Protein AF-G4U3E1-F1 (afdb_monomer_lite)

Structure (mmCIF, N/CA/C/O backbone):
data_AF-G4U3E1-F1
#
_entry.id   AF-G4U3E1-F1
#
loop_
_atom_site.group_PDB
_atom_site.id
_atom_site.type_symbol
_atom_site.label_atom_id
_atom_site.label_alt_id
_atom_site.label_comp_id
_atom_site.label_asym_id
_atom_site.label_entity_id
_atom_site.label_seq_id
_atom_site.pdbx_PDB_ins_code
_atom_site.Cartn_x
_atom_site.Cartn_y
_atom_site.Cartn_z
_atom_site.occupancy
_atom_site.B_iso_or_equiv
_atom_site.auth_seq_id
_atom_site.auth_comp_id
_atom_site.auth_asym_id
_atom_site.auth_atom_id
_atom_site.pdbx_PDB_model_num
ATOM 1 N N . MET A 1 1 ? -17.349 15.033 16.531 1.00 59.69 1 MET A N 1
ATOM 2 C CA . MET A 1 1 ? -16.364 15.878 15.817 1.00 59.69 1 MET A CA 1
ATOM 3 C C . MET A 1 1 ? -15.499 14.986 14.945 1.00 59.69 1 MET A C 1
ATOM 5 O O . MET A 1 1 ? -15.058 13.954 15.433 1.00 59.69 1 MET A O 1
ATOM 9 N N . ALA A 1 2 ? -15.282 15.343 13.678 1.00 74.88 2 ALA A N 1
ATOM 10 C CA . ALA A 1 2 ? -14.295 14.664 12.838 1.00 74.88 2 ALA A CA 1
ATOM 11 C C . ALA A 1 2 ? -12.884 15.143 13.219 1.00 74.88 2 ALA A C 1
ATOM 13 O O . ALA A 1 2 ? -12.698 16.325 13.490 1.00 74.88 2 ALA A O 1
ATOM 14 N N . LEU A 1 3 ? -11.891 14.249 13.223 1.00 88.00 3 LEU A N 1
ATOM 15 C CA . LEU A 1 3 ? -10.518 14.565 13.650 1.00 88.00 3 LEU A CA 1
ATOM 16 C C 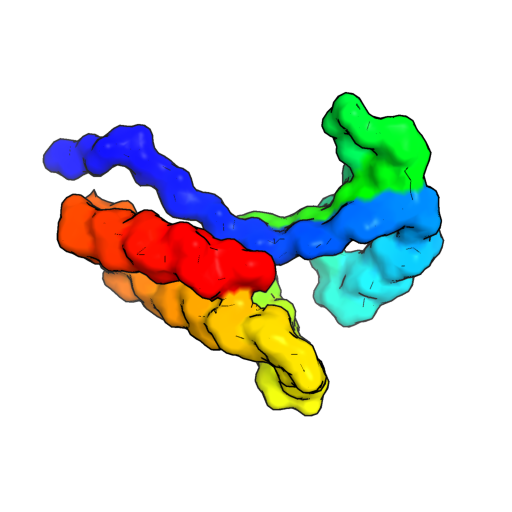. LEU A 1 3 ? -9.769 15.525 12.705 1.00 88.00 3 LEU A C 1
ATOM 18 O O . LEU A 1 3 ? -8.681 15.972 13.042 1.00 88.00 3 LEU A O 1
ATOM 22 N N . GLY A 1 4 ? -10.301 15.808 11.510 1.00 93.00 4 GLY A N 1
ATOM 23 C CA . GLY A 1 4 ? -9.662 16.683 10.515 1.00 93.00 4 GLY A CA 1
ATOM 24 C C . GLY A 1 4 ? -8.487 16.049 9.757 1.00 93.00 4 GLY A C 1
ATOM 25 O O . GLY A 1 4 ? -7.871 16.706 8.923 1.00 93.00 4 GLY A O 1
ATOM 26 N N . PHE A 1 5 ? -8.185 14.771 10.003 1.00 93.06 5 PHE A N 1
ATOM 27 C CA . PHE A 1 5 ? -7.104 14.040 9.340 1.00 93.06 5 PHE A CA 1
ATOM 28 C C . PHE A 1 5 ? -7.640 12.930 8.436 1.00 93.06 5 PHE A C 1
ATOM 30 O O . PHE A 1 5 ? -8.649 12.293 8.734 1.00 93.06 5 PHE A O 1
ATOM 37 N N . ARG A 1 6 ? -6.903 12.652 7.356 1.00 93.12 6 ARG A N 1
ATOM 38 C CA . ARG A 1 6 ? -7.116 11.495 6.481 1.00 93.12 6 ARG A CA 1
ATOM 39 C C . ARG A 1 6 ? -5.874 10.614 6.497 1.00 93.12 6 ARG A C 1
ATOM 41 O O . ARG A 1 6 ? -4.782 11.080 6.181 1.00 93.12 6 ARG A O 1
ATOM 48 N N . VAL A 1 7 ? -6.052 9.331 6.801 1.00 95.00 7 VAL A N 1
ATOM 49 C CA . VAL A 1 7 ? -4.993 8.326 6.648 1.00 95.00 7 VAL A CA 1
ATOM 50 C C . VAL A 1 7 ? -5.022 7.791 5.216 1.00 95.00 7 VAL A C 1
ATOM 52 O O . VAL A 1 7 ? -6.069 7.383 4.713 1.00 95.00 7 VAL A O 1
ATOM 55 N N . LEU A 1 8 ? -3.869 7.815 4.546 1.00 94.88 8 LEU A N 1
ATOM 56 C CA . LEU A 1 8 ? -3.676 7.274 3.202 1.00 94.88 8 LEU A CA 1
ATOM 57 C C . LEU A 1 8 ? -2.613 6.183 3.238 1.00 94.88 8 LEU A C 1
ATOM 59 O O . LEU A 1 8 ? -1.432 6.470 3.432 1.00 94.88 8 LEU A O 1
ATOM 63 N N . LEU A 1 9 ? -3.027 4.943 2.994 1.00 95.81 9 LEU A N 1
ATOM 64 C CA . LEU A 1 9 ? -2.108 3.824 2.866 1.00 95.81 9 LEU A CA 1
ATOM 65 C C . LEU A 1 9 ? -1.694 3.677 1.400 1.00 95.81 9 LEU A C 1
ATOM 67 O O . LEU A 1 9 ? -2.516 3.359 0.543 1.00 95.81 9 LEU A O 1
ATOM 71 N N . ARG A 1 10 ? -0.425 3.971 1.103 1.00 96.38 10 ARG A N 1
ATOM 72 C CA . ARG A 1 10 ? 0.120 3.952 -0.262 1.00 96.38 10 ARG A CA 1
ATOM 73 C C . ARG A 1 10 ? 1.116 2.814 -0.430 1.00 96.38 10 ARG A C 1
ATOM 75 O O . ARG A 1 10 ? 1.916 2.561 0.468 1.00 96.38 10 ARG A O 1
ATOM 82 N N . PHE A 1 11 ? 1.086 2.183 -1.597 1.00 96.75 11 PHE A N 1
ATOM 83 C CA . PHE A 1 11 ? 2.154 1.326 -2.100 1.00 96.75 11 PHE A CA 1
ATOM 84 C C . PHE A 1 11 ? 2.794 2.030 -3.297 1.00 96.75 11 PHE A C 1
ATOM 86 O O . PHE A 1 11 ? 2.087 2.408 -4.231 1.00 96.75 11 PHE A O 1
ATOM 93 N N . ILE A 1 12 ? 4.104 2.272 -3.218 1.00 96.56 12 ILE A N 1
ATOM 94 C CA . ILE A 1 12 ? 4.849 3.135 -4.141 1.00 96.56 12 ILE A CA 1
ATOM 95 C C . ILE A 1 12 ? 6.137 2.431 -4.559 1.00 96.56 12 ILE A C 1
ATOM 97 O O . ILE A 1 12 ? 6.847 1.882 -3.716 1.00 96.56 12 ILE A O 1
ATOM 101 N N . LEU A 1 13 ? 6.450 2.503 -5.850 1.00 96.69 13 LEU A N 1
ATOM 102 C CA . LEU A 1 13 ? 7.728 2.097 -6.421 1.00 96.69 13 LEU A CA 1
ATOM 103 C C . LEU A 1 13 ? 8.216 3.205 -7.352 1.00 96.69 13 LEU A C 1
ATOM 105 O O . LEU A 1 13 ? 7.511 3.572 -8.289 1.00 96.69 13 LEU A O 1
ATOM 109 N N . ASP A 1 14 ? 9.418 3.711 -7.098 1.00 96.88 14 ASP A N 1
ATOM 110 C CA . ASP A 1 14 ? 10.060 4.715 -7.943 1.00 96.88 14 ASP A CA 1
ATOM 111 C C . ASP A 1 14 ? 11.185 4.074 -8.749 1.00 96.88 14 ASP A C 1
ATOM 113 O O . ASP A 1 14 ? 11.966 3.288 -8.206 1.00 96.88 14 ASP A O 1
ATOM 117 N N . GLN A 1 15 ? 11.272 4.406 -10.036 1.00 97.06 15 GLN A N 1
ATOM 118 C CA . GLN A 1 15 ? 12.310 3.879 -10.911 1.00 97.06 15 GLN A CA 1
ATOM 119 C C . GLN A 1 15 ? 12.633 4.821 -12.071 1.00 97.06 15 GLN A C 1
ATOM 121 O O . GLN A 1 15 ? 11.764 5.551 -12.538 1.00 97.06 15 GLN A O 1
ATOM 126 N N . ASN A 1 16 ? 13.877 4.810 -12.550 1.00 95.88 16 ASN A N 1
ATOM 127 C CA . ASN A 1 16 ? 14.257 5.554 -13.755 1.00 95.88 16 ASN A CA 1
ATOM 128 C C . ASN A 1 16 ? 13.785 4.861 -15.047 1.00 95.88 16 ASN A C 1
ATOM 130 O O . ASN A 1 16 ? 13.499 5.520 -16.042 1.00 95.88 16 ASN A O 1
ATOM 134 N N . ASP A 1 17 ? 13.625 3.542 -15.001 1.00 95.00 17 ASP A N 1
ATOM 135 C CA . ASP A 1 17 ? 13.080 2.718 -16.068 1.00 95.00 17 ASP A CA 1
ATOM 136 C C . ASP A 1 17 ? 11.559 2.541 -15.927 1.00 95.00 17 ASP A C 1
ATOM 138 O O . ASP A 1 17 ? 11.051 1.812 -15.067 1.00 95.00 17 ASP A O 1
ATOM 142 N N . LYS A 1 18 ? 10.815 3.195 -16.823 1.00 96.19 18 LYS A N 1
ATOM 143 C CA . LYS A 1 18 ? 9.353 3.081 -16.914 1.00 96.19 18 LYS A CA 1
ATOM 144 C C . LYS A 1 18 ? 8.896 1.669 -17.300 1.00 96.19 18 LYS A C 1
ATOM 146 O O . LYS A 1 18 ? 7.790 1.269 -16.927 1.00 96.19 18 LYS A O 1
ATOM 151 N N . SER A 1 19 ? 9.702 0.917 -18.051 1.00 97.25 19 SER A N 1
ATOM 152 C CA . SER A 1 19 ? 9.317 -0.410 -18.540 1.00 97.25 19 SER A CA 1
ATOM 153 C C . SER A 1 19 ? 9.198 -1.411 -17.388 1.00 97.25 19 SER A C 1
ATOM 155 O O . SER A 1 19 ? 8.179 -2.093 -17.282 1.00 97.25 19 SER A O 1
ATOM 157 N N . ALA A 1 20 ? 10.136 -1.387 -16.434 1.00 97.62 20 ALA A N 1
ATOM 158 C CA . ALA A 1 20 ? 10.056 -2.168 -15.202 1.00 97.62 20 ALA A CA 1
ATOM 159 C C . ALA A 1 20 ? 8.765 -1.887 -14.410 1.00 97.62 20 ALA A C 1
ATOM 161 O O . ALA A 1 20 ? 8.087 -2.814 -13.963 1.00 97.62 20 ALA A O 1
ATOM 162 N N . LEU A 1 21 ? 8.374 -0.613 -14.284 1.00 98.06 21 LEU A N 1
ATOM 163 C CA . LEU A 1 21 ? 7.121 -0.235 -13.619 1.00 98.06 21 LEU A CA 1
ATOM 164 C C . LEU A 1 21 ? 5.886 -0.706 -14.394 1.00 98.06 21 LEU A C 1
ATOM 166 O O . LEU A 1 21 ? 4.905 -1.118 -13.781 1.00 98.06 21 LEU A O 1
ATOM 170 N N . THR A 1 22 ? 5.945 -0.687 -15.727 1.00 98.19 22 THR A N 1
ATOM 171 C CA . THR A 1 22 ? 4.869 -1.184 -16.600 1.00 98.19 22 THR A CA 1
ATOM 172 C C . THR A 1 22 ? 4.675 -2.689 -16.423 1.00 98.19 22 THR A C 1
ATOM 174 O O . THR A 1 22 ? 3.548 -3.153 -16.276 1.00 98.19 22 THR A O 1
ATOM 177 N N . THR A 1 23 ? 5.761 -3.458 -16.323 1.00 98.19 23 THR A N 1
ATOM 178 C CA . THR A 1 23 ? 5.703 -4.894 -16.008 1.00 98.19 23 THR A CA 1
ATOM 179 C C . THR A 1 23 ? 5.039 -5.152 -14.655 1.00 98.19 23 THR A C 1
ATOM 181 O O . THR A 1 23 ? 4.205 -6.047 -14.539 1.00 98.19 23 THR A O 1
ATOM 184 N N . ILE A 1 24 ? 5.347 -4.344 -13.637 1.00 97.44 24 ILE A N 1
ATOM 185 C CA . ILE A 1 24 ? 4.736 -4.465 -12.304 1.00 97.44 24 ILE A CA 1
ATOM 186 C C . ILE A 1 24 ? 3.252 -4.072 -12.324 1.00 97.44 24 ILE A C 1
ATOM 188 O O . ILE A 1 24 ? 2.430 -4.746 -11.702 1.00 97.44 24 ILE A O 1
ATOM 192 N N . GLN A 1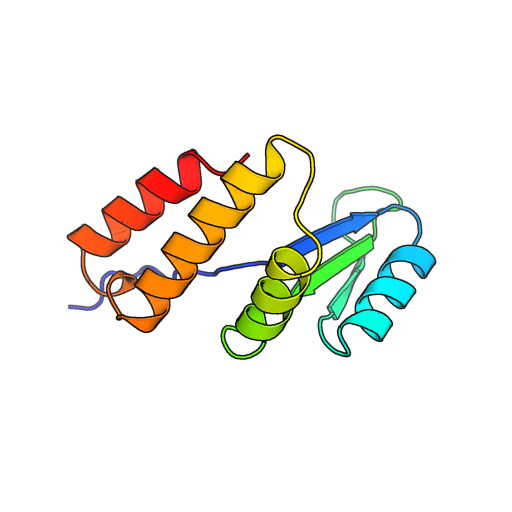 25 ? 2.888 -3.020 -13.060 1.00 97.81 25 GLN A N 1
ATOM 193 C CA . GLN A 1 25 ? 1.489 -2.642 -13.261 1.00 97.81 25 GLN A CA 1
ATOM 194 C C . GLN A 1 25 ? 0.708 -3.776 -13.935 1.00 97.81 25 GLN A C 1
ATOM 196 O O . GLN A 1 25 ? -0.385 -4.107 -13.482 1.00 97.81 25 GLN A O 1
ATOM 201 N N . ASN A 1 26 ? 1.282 -4.411 -14.961 1.00 97.94 26 ASN A N 1
ATOM 202 C CA . ASN A 1 26 ? 0.674 -5.550 -15.649 1.00 97.94 26 ASN A CA 1
ATOM 203 C C . ASN A 1 26 ? 0.556 -6.781 -14.739 1.00 97.94 26 ASN A C 1
ATOM 205 O O . ASN A 1 26 ? -0.472 -7.450 -14.758 1.00 97.94 26 ASN A O 1
ATOM 209 N N . LEU A 1 27 ? 1.566 -7.046 -13.901 1.00 96.88 27 LEU A N 1
ATOM 210 C CA . LEU A 1 27 ? 1.543 -8.126 -12.910 1.00 96.88 27 LEU A CA 1
ATOM 211 C C . LEU A 1 27 ? 0.377 -7.975 -11.924 1.00 96.88 27 LEU A C 1
ATOM 213 O O . LEU A 1 27 ? -0.300 -8.953 -11.614 1.00 96.88 27 LEU A O 1
ATOM 217 N N . PHE A 1 28 ? 0.146 -6.763 -11.414 1.00 96.19 28 PHE A N 1
ATOM 218 C CA . PHE A 1 28 ? -0.946 -6.509 -10.472 1.00 96.19 28 PHE A CA 1
ATOM 219 C C . PHE A 1 28 ? -2.300 -6.276 -11.159 1.00 96.19 28 PHE A C 1
ATOM 221 O O . PHE A 1 28 ? -3.342 -6.522 -10.552 1.00 96.19 28 PHE A O 1
ATOM 228 N N . GLY A 1 29 ? -2.308 -5.796 -12.404 1.00 97.38 29 GLY A N 1
ATOM 229 C CA . GLY A 1 29 ? -3.515 -5.414 -13.141 1.00 97.38 29 GLY A CA 1
ATOM 230 C C . GLY A 1 29 ? -4.189 -4.137 -12.616 1.00 97.38 29 GLY A C 1
ATOM 231 O O . GLY A 1 29 ? -5.372 -3.907 -12.868 1.00 97.38 29 GLY A O 1
ATOM 232 N N . PHE A 1 30 ? -3.483 -3.322 -11.826 1.00 97.19 30 PHE A N 1
ATOM 233 C CA . PHE A 1 30 ? -3.962 -2.040 -11.296 1.00 97.19 30 PHE A CA 1
ATOM 234 C C . PHE A 1 30 ? -2.790 -1.126 -10.922 1.00 97.19 30 PHE A C 1
ATOM 236 O O . PHE A 1 30 ? -1.634 -1.522 -11.008 1.00 97.19 30 PHE A O 1
ATOM 243 N N . GLY A 1 31 ? -3.109 0.090 -10.467 1.00 96.94 31 GLY A N 1
ATOM 244 C CA . GLY A 1 31 ? -2.137 1.119 -10.094 1.00 96.94 31 GLY A CA 1
ATOM 245 C C . GLY A 1 31 ? -1.861 2.087 -11.241 1.00 96.94 31 GLY A C 1
ATOM 246 O O . GLY A 1 31 ? -2.173 1.806 -12.398 1.00 96.94 31 GLY A O 1
ATOM 247 N N . GLY A 1 32 ? -1.338 3.261 -10.904 1.00 97.62 32 GLY A N 1
ATOM 248 C CA . GLY A 1 32 ? -1.017 4.318 -11.858 1.00 97.62 32 GLY A CA 1
ATOM 249 C C . GLY A 1 32 ? 0.487 4.460 -12.035 1.00 97.62 32 GLY A C 1
ATOM 250 O O . GLY A 1 32 ? 1.232 4.282 -11.075 1.00 97.62 32 GLY A O 1
ATOM 251 N N . ILE A 1 33 ? 0.916 4.801 -13.251 1.00 98.12 33 ILE A N 1
ATOM 252 C CA . ILE A 1 33 ? 2.297 5.190 -13.543 1.00 98.12 33 ILE A CA 1
ATOM 253 C C . ILE A 1 33 ? 2.304 6.665 -13.931 1.00 98.12 33 ILE A C 1
ATOM 255 O O . ILE A 1 33 ? 1.629 7.059 -14.882 1.00 98.12 33 ILE A O 1
ATOM 259 N N . SER A 1 34 ? 3.087 7.473 -13.227 1.00 97.06 34 SER A N 1
ATOM 260 C CA . SER A 1 34 ? 3.245 8.901 -13.507 1.00 97.06 34 SER A CA 1
ATOM 261 C C . SER A 1 34 ? 4.707 9.322 -13.431 1.00 97.06 34 SER A C 1
ATOM 263 O O . SER A 1 34 ? 5.526 8.673 -12.777 1.00 97.06 34 SER A O 1
ATOM 265 N N . PHE A 1 35 ? 5.049 10.430 -14.084 1.00 96.88 35 PHE A N 1
ATOM 266 C CA . PHE A 1 35 ? 6.360 11.044 -13.896 1.00 96.88 35 PHE A CA 1
ATOM 267 C C . PHE A 1 35 ? 6.444 11.665 -12.495 1.00 96.88 35 PHE A C 1
ATOM 269 O O . PHE A 1 35 ? 5.496 12.312 -12.043 1.00 96.88 35 PHE A O 1
ATOM 276 N N . ARG A 1 36 ? 7.557 11.459 -11.784 1.00 94.88 36 ARG A N 1
ATOM 277 C CA . ARG A 1 36 ? 7.759 11.999 -10.437 1.00 94.88 36 ARG A CA 1
ATOM 278 C C . ARG A 1 36 ? 8.280 13.432 -10.538 1.00 94.88 36 ARG A C 1
ATOM 280 O O . ARG A 1 36 ? 9.441 13.671 -10.859 1.00 94.88 36 ARG A O 1
ATOM 287 N N . SER A 1 37 ? 7.421 14.398 -10.221 1.00 90.12 37 SER A N 1
ATOM 288 C CA . SER A 1 37 ? 7.792 15.816 -10.182 1.00 90.12 37 SER A CA 1
ATOM 289 C C . SER A 1 37 ? 8.960 16.071 -9.221 1.00 90.12 37 SER A C 1
ATOM 291 O O . SER A 1 37 ? 8.970 15.550 -8.104 1.00 90.12 37 SER A O 1
ATOM 293 N N . GLY A 1 38 ? 9.916 16.905 -9.634 1.00 89.38 38 GLY A N 1
ATOM 294 C CA . GLY A 1 38 ? 11.055 17.302 -8.798 1.00 89.38 38 GLY A CA 1
ATOM 295 C C . GLY A 1 38 ? 12.169 16.256 -8.683 1.00 89.38 38 GLY A C 1
ATOM 296 O O . GLY A 1 38 ? 13.073 16.415 -7.870 1.00 89.38 38 GLY A O 1
ATOM 297 N N . THR A 1 39 ? 12.134 15.176 -9.467 1.00 89.75 39 THR A N 1
ATOM 298 C CA . THR A 1 39 ? 13.242 14.215 -9.564 1.00 89.75 39 THR A CA 1
ATOM 299 C C . THR A 1 39 ? 13.508 13.914 -11.033 1.00 89.75 39 THR A C 1
ATOM 301 O O . THR A 1 39 ? 12.635 13.407 -11.734 1.00 89.75 39 THR A O 1
ATOM 304 N N . ALA A 1 40 ? 14.704 14.262 -11.515 1.00 90.06 40 ALA A N 1
ATOM 305 C CA . ALA A 1 40 ? 15.071 14.055 -12.911 1.00 90.06 40 ALA A CA 1
ATOM 306 C C . ALA A 1 40 ? 15.028 12.561 -13.265 1.00 90.06 40 ALA A C 1
ATOM 308 O O . ALA A 1 40 ? 15.537 11.728 -12.519 1.00 90.06 40 ALA A O 1
ATOM 309 N N . ASN A 1 41 ? 14.419 12.247 -14.411 1.00 92.25 41 ASN A N 1
ATOM 310 C CA . ASN A 1 41 ? 14.307 10.892 -14.950 1.00 92.25 41 ASN A CA 1
ATOM 311 C C . ASN A 1 41 ? 13.789 9.851 -13.937 1.00 92.25 41 ASN A C 1
ATOM 313 O O . ASN A 1 41 ? 14.385 8.792 -13.758 1.00 92.25 41 ASN A O 1
ATOM 317 N N . CYS A 1 42 ? 12.698 10.165 -13.236 1.00 96.75 42 CYS A N 1
ATOM 318 C CA . CYS A 1 42 ? 12.109 9.274 -12.245 1.00 96.75 42 CYS A CA 1
ATOM 319 C C . CYS A 1 42 ? 10.617 9.085 -12.525 1.00 96.75 42 CYS A C 1
ATOM 321 O O . CYS A 1 42 ? 9.848 10.043 -12.597 1.00 96.75 42 CYS A O 1
ATOM 323 N N . TRP A 1 43 ? 10.208 7.834 -12.669 1.00 97.81 43 TRP A N 1
ATOM 324 C CA . TRP A 1 43 ? 8.827 7.400 -12.787 1.00 97.81 43 TRP A CA 1
ATOM 325 C C . TRP A 1 43 ? 8.369 6.793 -11.468 1.00 97.81 43 TRP A C 1
ATOM 327 O O . TRP A 1 43 ? 9.163 6.214 -10.730 1.00 97.81 43 TRP A O 1
ATOM 337 N N . ARG A 1 44 ? 7.074 6.907 -11.189 1.00 98.06 44 ARG A N 1
ATOM 338 C CA . ARG A 1 44 ? 6.429 6.347 -10.008 1.00 98.06 44 ARG A CA 1
ATOM 339 C C . ARG A 1 44 ? 5.293 5.438 -10.426 1.00 98.06 44 ARG A C 1
ATOM 341 O O . ARG A 1 44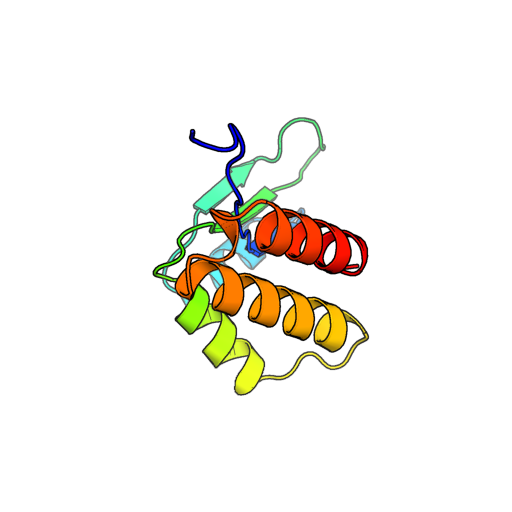 ? 4.383 5.885 -11.116 1.00 98.06 44 ARG A O 1
ATOM 348 N N . TYR A 1 45 ? 5.323 4.203 -9.948 1.00 98.31 45 TYR A N 1
ATOM 349 C CA . TYR A 1 45 ? 4.135 3.378 -9.814 1.00 98.31 45 TYR A CA 1
ATOM 350 C C . TYR A 1 45 ? 3.528 3.622 -8.434 1.00 98.31 45 TYR A C 1
ATOM 352 O O . TYR A 1 45 ? 4.232 3.531 -7.424 1.00 98.31 45 TYR A O 1
ATOM 360 N N . GLU A 1 46 ? 2.231 3.906 -8.369 1.00 97.62 46 GLU A N 1
ATOM 361 C CA . GLU A 1 46 ? 1.534 4.031 -7.094 1.00 97.62 46 GLU A CA 1
ATOM 362 C C . GLU A 1 46 ? 0.104 3.491 -7.103 1.00 97.62 46 GLU A C 1
ATOM 364 O O . GLU A 1 46 ? -0.609 3.481 -8.108 1.00 97.62 46 GLU A O 1
ATOM 369 N N . THR A 1 47 ? -0.335 3.067 -5.923 1.00 97.19 47 THR A N 1
ATOM 370 C CA . THR A 1 47 ? -1.735 2.778 -5.627 1.00 97.19 47 THR A CA 1
ATOM 371 C C . THR A 1 47 ? -2.038 3.101 -4.169 1.00 97.19 47 THR A C 1
ATOM 373 O O . THR A 1 47 ? -1.236 2.845 -3.268 1.00 97.19 47 THR A O 1
ATOM 376 N N . SER A 1 48 ? -3.213 3.680 -3.940 1.00 95.75 48 SER A N 1
ATOM 377 C CA . SER A 1 48 ? -3.764 3.997 -2.615 1.00 95.75 48 SER A CA 1
ATOM 378 C C . SER A 1 48 ? -5.161 3.399 -2.410 1.00 95.75 48 SER A C 1
ATOM 380 O O . SER A 1 48 ? -5.868 3.727 -1.458 1.00 95.75 48 SER A O 1
ATOM 382 N N . SER A 1 49 ? -5.588 2.522 -3.325 1.00 95.50 49 SER A N 1
ATOM 383 C CA . SER A 1 49 ? -6.917 1.921 -3.285 1.00 95.50 49 SER A CA 1
ATOM 384 C C . SER A 1 49 ? -6.991 0.858 -2.195 1.00 95.50 49 SER A C 1
ATOM 386 O O . SER A 1 49 ? -6.498 -0.255 -2.380 1.00 95.50 49 SER A O 1
ATOM 388 N N . LEU A 1 50 ? -7.685 1.165 -1.094 1.00 95.12 50 LEU A N 1
ATOM 389 C CA . LEU A 1 50 ? -7.957 0.214 -0.006 1.00 95.12 50 LEU A CA 1
ATOM 390 C C . LEU A 1 50 ? -8.563 -1.110 -0.505 1.00 95.12 50 LEU A C 1
ATOM 392 O O . LEU A 1 50 ? -8.284 -2.159 0.067 1.00 95.12 50 LEU A O 1
ATOM 396 N N . LYS A 1 51 ? -9.339 -1.077 -1.600 1.00 96.31 51 LYS A N 1
ATOM 397 C CA . LYS A 1 51 ? -9.937 -2.270 -2.226 1.00 96.31 51 LYS A CA 1
ATOM 398 C C . LYS A 1 51 ? -8.911 -3.174 -2.919 1.00 96.31 51 LYS A C 1
ATOM 400 O O . LYS A 1 51 ? -9.166 -4.360 -3.088 1.00 96.31 51 LYS A O 1
ATOM 405 N N . LYS A 1 52 ? -7.780 -2.625 -3.374 1.00 97.25 52 LYS A N 1
ATOM 406 C CA . LYS A 1 52 ? -6.733 -3.362 -4.105 1.00 97.25 52 LYS A CA 1
ATOM 407 C C . LYS A 1 52 ? -5.577 -3.805 -3.206 1.00 97.25 52 LYS A C 1
ATOM 409 O O . LYS A 1 52 ? -4.859 -4.730 -3.567 1.00 97.25 52 LYS A O 1
ATOM 414 N N . ILE A 1 53 ? -5.423 -3.199 -2.027 1.00 97.19 53 ILE A N 1
ATOM 415 C CA . ILE A 1 53 ? -4.388 -3.556 -1.045 1.00 97.19 53 ILE A CA 1
ATOM 416 C C . ILE A 1 53 ? -4.363 -5.055 -0.682 1.00 97.19 53 ILE A C 1
ATOM 418 O O . ILE A 1 53 ? -3.262 -5.605 -0.667 1.00 97.19 53 ILE A O 1
ATOM 422 N N . PRO A 1 54 ? -5.497 -5.765 -0.494 1.00 97.69 54 PRO A N 1
ATOM 423 C CA . PRO A 1 54 ? -5.480 -7.209 -0.242 1.00 97.69 54 PRO A CA 1
ATOM 424 C C . PRO A 1 54 ? -4.723 -8.024 -1.292 1.00 97.69 54 PRO A C 1
ATOM 426 O O . PRO A 1 54 ? -4.078 -9.011 -0.953 1.00 97.69 54 PRO A O 1
ATOM 429 N N . LEU A 1 55 ? -4.755 -7.600 -2.560 1.00 97.88 55 LEU A N 1
ATOM 430 C CA . LEU A 1 55 ? -4.055 -8.283 -3.651 1.00 97.88 55 LEU A CA 1
ATOM 431 C C . LEU A 1 55 ? -2.533 -8.137 -3.514 1.00 97.88 55 LEU A C 1
ATOM 433 O O . LEU A 1 55 ? -1.796 -9.094 -3.743 1.00 97.88 55 LEU A O 1
ATOM 437 N N . ILE A 1 56 ? -2.071 -6.961 -3.078 1.00 97.81 56 ILE A N 1
ATOM 438 C CA . ILE A 1 56 ? -0.658 -6.700 -2.767 1.00 97.81 56 ILE A CA 1
ATOM 439 C C . ILE A 1 56 ? -0.230 -7.535 -1.559 1.00 97.81 56 ILE A C 1
ATOM 441 O O . ILE A 1 56 ? 0.824 -8.170 -1.592 1.00 97.81 56 ILE A O 1
ATOM 445 N N . ILE A 1 57 ? -1.061 -7.567 -0.510 1.00 98.12 57 ILE A N 1
ATOM 446 C CA . ILE A 1 57 ? -0.779 -8.342 0.701 1.00 98.12 57 ILE A CA 1
ATOM 447 C C . ILE A 1 57 ? -0.649 -9.828 0.361 1.00 98.12 57 ILE A C 1
ATOM 449 O O . ILE A 1 57 ? 0.335 -10.462 0.729 1.00 98.12 57 ILE A O 1
ATOM 453 N N . ASN A 1 58 ? -1.596 -10.368 -0.407 1.00 98.12 58 ASN A N 1
ATOM 454 C CA . ASN A 1 58 ? -1.572 -11.758 -0.848 1.00 98.12 58 ASN A CA 1
ATOM 455 C C . ASN A 1 58 ? -0.307 -12.095 -1.656 1.00 98.12 58 ASN A C 1
ATOM 457 O O . ASN A 1 58 ? 0.300 -13.143 -1.439 1.00 98.12 58 ASN A O 1
ATOM 461 N N . TYR A 1 59 ? 0.128 -11.197 -2.548 1.00 98.19 59 TYR A N 1
ATOM 462 C CA . TYR A 1 59 ? 1.362 -11.387 -3.309 1.00 98.19 59 TYR A CA 1
ATOM 463 C C . TYR A 1 59 ? 2.583 -11.519 -2.391 1.00 98.19 59 TYR A C 1
ATOM 465 O O . TYR A 1 59 ? 3.333 -12.482 -2.518 1.00 98.19 59 TYR A O 1
ATOM 473 N N . PHE A 1 60 ? 2.768 -10.602 -1.437 1.00 97.81 60 PHE A N 1
ATOM 474 C CA . PHE A 1 60 ? 3.925 -10.636 -0.534 1.00 97.81 60 PHE A CA 1
ATOM 475 C C . PHE A 1 60 ? 3.812 -11.678 0.585 1.00 97.81 60 PHE A C 1
ATOM 477 O O . PHE A 1 60 ? 4.831 -12.076 1.135 1.00 97.81 60 PHE A O 1
ATOM 484 N N . ASN A 1 61 ? 2.617 -12.192 0.880 1.00 97.44 61 ASN A N 1
ATOM 485 C CA . ASN A 1 61 ? 2.468 -13.385 1.715 1.00 97.44 61 ASN A CA 1
ATOM 486 C C . ASN A 1 61 ? 2.940 -14.645 0.974 1.00 97.44 61 ASN A C 1
ATOM 488 O O . ASN A 1 61 ? 3.601 -15.495 1.564 1.00 97.44 61 ASN A O 1
ATOM 492 N N . LYS A 1 62 ? 2.635 -14.758 -0.328 1.00 98.19 62 LYS A N 1
ATOM 493 C CA . LYS A 1 62 ? 3.096 -15.869 -1.177 1.00 98.19 62 LYS A CA 1
ATOM 494 C C . LYS A 1 62 ? 4.580 -15.758 -1.540 1.00 98.19 62 LYS A C 1
ATOM 496 O O . LYS A 1 62 ? 5.265 -16.773 -1.644 1.00 98.19 62 LYS A O 1
ATOM 501 N N . PHE A 1 63 ? 5.074 -14.536 -1.722 1.00 97.69 63 PHE A N 1
ATOM 502 C CA . PHE A 1 63 ? 6.459 -14.223 -2.072 1.00 97.69 63 PHE A CA 1
ATOM 503 C C . PHE A 1 63 ? 7.066 -13.255 -1.042 1.00 97.69 63 PHE A C 1
ATOM 505 O O . PHE A 1 63 ? 7.175 -12.054 -1.317 1.00 97.69 63 PHE A O 1
ATOM 512 N N . PRO A 1 64 ? 7.458 -13.756 0.147 1.00 97.50 64 PRO A N 1
ATOM 513 C CA . PRO A 1 64 ? 7.945 -12.917 1.235 1.00 97.50 64 PRO A CA 1
ATOM 514 C C . PRO A 1 64 ? 9.158 -12.076 0.854 1.00 97.50 64 PRO A C 1
ATOM 516 O O . PRO A 1 64 ? 10.071 -12.515 0.144 1.00 97.50 64 PRO A O 1
ATOM 519 N N . LEU A 1 65 ? 9.192 -10.858 1.387 1.00 97.12 65 LEU A N 1
ATOM 520 C CA . LEU A 1 65 ? 10.348 -9.987 1.267 1.00 97.12 65 LEU A CA 1
ATOM 521 C C . LEU A 1 65 ? 11.489 -10.567 2.106 1.00 97.12 65 LEU A C 1
ATOM 523 O O . LEU A 1 65 ? 11.334 -10.873 3.283 1.00 97.12 65 LEU A O 1
ATOM 527 N N . LYS A 1 66 ? 12.676 -10.680 1.514 1.00 96.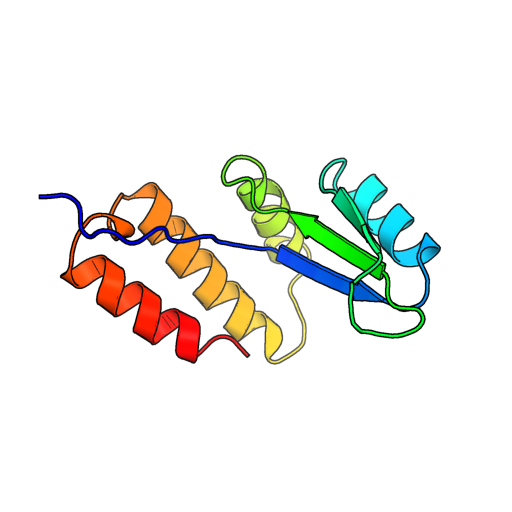56 66 LYS A N 1
ATOM 528 C CA . LYS A 1 66 ? 13.828 -11.328 2.166 1.00 96.56 66 LYS A CA 1
ATOM 529 C C . LYS A 1 66 ? 14.680 -10.382 3.017 1.00 96.56 66 LYS A C 1
ATOM 531 O O . LYS A 1 66 ? 15.701 -10.783 3.561 1.00 96.56 66 LYS A O 1
ATOM 536 N N . THR A 1 67 ? 14.307 -9.107 3.094 1.00 96.25 67 THR A N 1
ATOM 537 C CA . THR A 1 67 ? 15.095 -8.062 3.761 1.00 96.25 67 THR A CA 1
ATOM 538 C C . THR A 1 67 ? 14.333 -7.470 4.943 1.00 96.25 67 THR A C 1
ATOM 540 O O . THR A 1 67 ? 13.182 -7.821 5.206 1.00 96.25 67 THR A O 1
ATOM 543 N N . LYS A 1 68 ? 14.928 -6.474 5.616 1.00 95.25 68 LYS A N 1
ATOM 544 C CA . LYS A 1 68 ? 14.250 -5.674 6.652 1.00 95.25 68 LYS A CA 1
ATOM 545 C C . LYS A 1 68 ? 12.924 -5.055 6.171 1.00 95.25 68 LYS A C 1
ATOM 547 O O . LYS A 1 68 ? 12.094 -4.710 7.008 1.00 95.25 68 LYS A O 1
ATOM 552 N N . LYS A 1 69 ? 12.683 -4.970 4.851 1.00 95.06 69 LYS A N 1
ATOM 553 C CA . LYS A 1 69 ? 11.395 -4.540 4.288 1.00 95.06 69 LYS A CA 1
ATOM 554 C C . LYS A 1 69 ? 10.227 -5.458 4.653 1.00 95.06 69 LYS A C 1
ATOM 556 O O . LYS A 1 69 ? 9.110 -4.959 4.680 1.00 95.06 69 LYS A O 1
ATOM 561 N N . GLN A 1 70 ? 10.453 -6.725 5.018 1.00 97.31 70 GLN A N 1
ATOM 562 C CA . GLN A 1 70 ? 9.384 -7.570 5.567 1.00 97.31 70 GLN A CA 1
ATOM 563 C C . GLN A 1 70 ? 8.795 -6.957 6.843 1.00 97.31 70 GLN A C 1
ATOM 565 O O . GLN A 1 70 ? 7.583 -6.897 7.008 1.00 97.31 70 GLN A O 1
ATOM 570 N N . ASN A 1 71 ? 9.641 -6.400 7.714 1.00 96.81 71 ASN A N 1
ATOM 571 C CA . ASN A 1 71 ? 9.183 -5.751 8.942 1.00 96.81 71 ASN A CA 1
ATOM 572 C C . ASN A 1 71 ? 8.458 -4.424 8.670 1.00 96.81 71 ASN A C 1
ATOM 574 O O . ASN A 1 71 ? 7.584 -4.053 9.454 1.00 96.81 71 ASN A O 1
ATOM 578 N N . SER A 1 72 ? 8.824 -3.700 7.603 1.00 96.94 72 SER A N 1
ATOM 579 C CA . SER A 1 72 ? 8.074 -2.526 7.126 1.00 96.94 72 SER A CA 1
ATOM 580 C C . SER A 1 72 ? 6.707 -2.953 6.576 1.00 96.94 72 SER A C 1
ATOM 582 O O . SER A 1 72 ? 5.691 -2.361 6.928 1.00 96.94 72 SER A O 1
ATOM 584 N N . PHE A 1 73 ? 6.670 -4.020 5.775 1.00 97.62 73 PHE A N 1
ATOM 585 C CA . PHE A 1 73 ? 5.449 -4.574 5.195 1.00 97.62 73 PHE A CA 1
ATOM 586 C C . PHE A 1 73 ? 4.479 -5.101 6.262 1.00 97.62 73 PHE A C 1
ATOM 588 O O . PHE A 1 73 ? 3.292 -4.802 6.188 1.00 97.62 73 PHE A O 1
ATOM 595 N N . ASN A 1 74 ? 4.964 -5.784 7.303 1.00 97.81 74 ASN A N 1
ATOM 596 C CA . ASN A 1 74 ? 4.115 -6.265 8.399 1.00 97.81 74 ASN A CA 1
ATOM 597 C C . ASN A 1 74 ? 3.412 -5.105 9.129 1.00 97.81 74 ASN A C 1
ATOM 599 O O . ASN A 1 74 ? 2.206 -5.162 9.347 1.00 97.81 74 ASN A O 1
ATOM 603 N N . LYS A 1 75 ? 4.133 -4.015 9.436 1.00 98.00 75 LYS A N 1
ATOM 604 C CA . LYS A 1 75 ? 3.536 -2.808 10.047 1.00 98.00 75 LYS A CA 1
ATOM 605 C C . LYS A 1 75 ? 2.569 -2.103 9.101 1.00 98.00 75 LYS A C 1
ATOM 607 O O . LYS A 1 75 ? 1.545 -1.582 9.525 1.00 98.00 75 LYS A O 1
ATOM 612 N N . TRP A 1 76 ? 2.884 -2.087 7.809 1.00 97.88 76 TRP A N 1
ATOM 613 C CA . TRP A 1 76 ? 1.988 -1.551 6.788 1.00 97.88 76 TRP A CA 1
ATOM 614 C C . TRP A 1 76 ? 0.678 -2.357 6.707 1.00 97.88 76 TRP A C 1
ATOM 616 O O . TRP A 1 76 ? -0.395 -1.761 6.625 1.00 97.88 76 TRP A O 1
ATOM 626 N N . CYS A 1 77 ? 0.742 -3.689 6.826 1.00 98.12 77 CYS A N 1
ATOM 627 C CA . CYS A 1 77 ? -0.435 -4.558 6.937 1.00 98.12 77 CYS A CA 1
ATOM 628 C C . CYS A 1 77 ? -1.209 -4.332 8.243 1.00 98.12 77 CYS A C 1
ATOM 630 O O . CYS A 1 77 ? -2.434 -4.349 8.237 1.00 98.12 77 CYS A O 1
ATOM 632 N N . GLU A 1 78 ? -0.523 -4.079 9.357 1.00 98.25 78 GLU A N 1
ATOM 633 C CA . GLU A 1 78 ? -1.169 -3.743 10.630 1.00 98.25 78 GLU A CA 1
ATOM 634 C C . GLU A 1 78 ? -1.981 -2.444 10.518 1.00 98.25 78 GLU A C 1
ATOM 636 O O . GLU A 1 78 ? -3.160 -2.416 10.872 1.00 98.25 78 GLU A O 1
ATOM 641 N N . ILE A 1 79 ? -1.399 -1.393 9.925 1.00 98.06 79 ILE A N 1
ATOM 642 C CA . ILE A 1 79 ? -2.115 -0.139 9.643 1.00 98.06 79 ILE A CA 1
ATOM 643 C C . ILE A 1 79 ? -3.310 -0.395 8.716 1.00 98.06 79 ILE A C 1
ATOM 645 O O . ILE A 1 79 ? -4.376 0.177 8.935 1.00 98.06 79 ILE A O 1
ATOM 649 N N . TYR A 1 80 ? -3.167 -1.262 7.707 1.00 98.25 80 TYR A N 1
ATOM 650 C CA . TYR A 1 80 ? -4.286 -1.650 6.846 1.00 98.25 80 TYR A CA 1
ATOM 651 C C . TYR A 1 80 ? -5.450 -2.246 7.650 1.00 98.25 80 TYR A C 1
ATOM 653 O O . TYR A 1 80 ? -6.579 -1.775 7.513 1.00 98.25 80 TYR A O 1
ATOM 661 N N . SER A 1 81 ? -5.180 -3.212 8.532 1.00 98.31 81 SER A N 1
ATOM 662 C CA . SER A 1 81 ? -6.200 -3.812 9.401 1.00 98.31 81 SER A CA 1
ATOM 663 C C . SER A 1 81 ? -6.854 -2.772 10.312 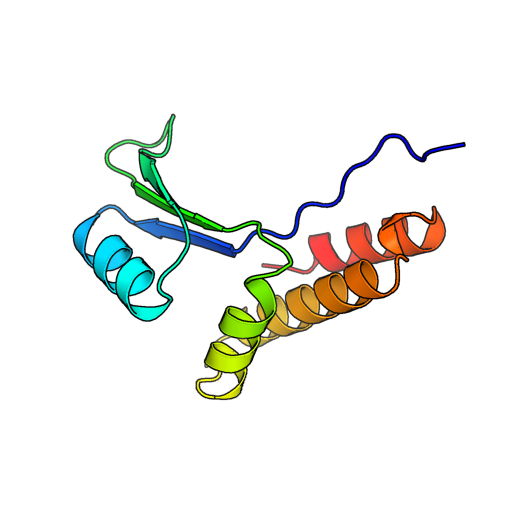1.00 98.31 81 SER A C 1
ATOM 665 O O . SER A 1 81 ? -8.075 -2.709 10.406 1.00 98.31 81 SER A O 1
ATOM 667 N N . MET A 1 82 ? -6.070 -1.867 10.905 1.00 98.25 82 MET A N 1
ATOM 668 C CA . MET A 1 82 ? -6.614 -0.762 11.703 1.00 98.25 82 MET A CA 1
ATOM 669 C C . MET A 1 82 ? -7.513 0.180 10.892 1.00 98.25 82 MET A C 1
ATOM 671 O O . MET A 1 82 ? -8.465 0.754 11.427 1.00 98.25 82 MET A O 1
ATOM 675 N N . MET A 1 83 ? -7.216 0.376 9.605 1.00 97.56 83 MET A N 1
ATOM 676 C CA . MET A 1 83 ? -8.068 1.164 8.719 1.00 97.56 83 MET A CA 1
ATOM 677 C C . MET A 1 83 ? -9.388 0.452 8.414 1.00 97.56 83 MET A C 1
ATOM 679 O O . MET A 1 83 ? -10.420 1.122 8.414 1.00 97.56 83 MET A O 1
ATOM 683 N N . LEU A 1 84 ? -9.369 -0.870 8.209 1.00 97.38 84 LEU A N 1
ATOM 684 C CA . LEU A 1 84 ? -10.583 -1.676 8.030 1.00 97.38 84 LEU A CA 1
ATOM 685 C C . LEU A 1 84 ? -11.476 -1.661 9.274 1.00 97.38 84 LEU A C 1
ATOM 687 O O . LEU A 1 84 ? -12.685 -1.498 9.148 1.00 97.38 84 LEU A O 1
ATOM 691 N N . ASP A 1 85 ? -10.873 -1.722 10.460 1.00 97.31 85 ASP A N 1
ATOM 692 C CA . ASP A 1 85 ? -11.572 -1.645 11.749 1.00 97.31 85 ASP A CA 1
ATOM 693 C C . ASP A 1 85 ? -12.107 -0.234 12.073 1.00 97.31 85 ASP A C 1
ATOM 695 O O . ASP A 1 85 ? -12.677 -0.008 13.138 1.00 97.31 85 ASP A O 1
ATOM 699 N N . GLY A 1 86 ? -11.855 0.766 11.220 1.00 96.44 86 GLY A N 1
ATOM 700 C CA . GLY A 1 86 ? -12.254 2.153 11.476 1.00 96.44 86 GLY A CA 1
ATOM 701 C C . GLY A 1 86 ? -11.450 2.860 12.578 1.00 96.44 86 GLY A C 1
ATOM 702 O O . GLY A 1 86 ? -11.741 4.011 12.896 1.00 96.44 86 GLY A O 1
ATOM 703 N N . LYS A 1 87 ? -10.392 2.245 13.127 1.00 97.19 87 LYS A N 1
ATOM 704 C CA . LYS A 1 87 ? -9.600 2.801 14.248 1.00 97.19 87 LYS A CA 1
ATOM 705 C C . LYS A 1 87 ? -8.967 4.154 13.926 1.00 97.19 87 LYS A C 1
ATOM 707 O O . LYS A 1 87 ? -8.837 4.998 14.807 1.00 97.19 87 LYS A O 1
ATOM 712 N N . HIS A 1 88 ? -8.646 4.397 12.658 1.00 96.06 88 HIS A N 1
ATOM 713 C CA . HIS A 1 88 ? -8.150 5.683 12.156 1.00 96.06 88 HIS A CA 1
ATOM 714 C C . HIS A 1 88 ? -9.120 6.869 12.347 1.00 96.06 88 HIS A C 1
ATOM 716 O O . HIS A 1 88 ? -8.706 8.016 12.189 1.00 96.06 88 HIS A O 1
ATOM 722 N N . LEU A 1 89 ? -10.391 6.608 12.673 1.00 95.88 89 LEU A N 1
ATOM 723 C CA . LEU A 1 89 ? -11.408 7.620 12.974 1.00 95.88 89 LEU A CA 1
ATOM 724 C C . LEU A 1 89 ? -11.428 8.024 14.458 1.00 95.88 89 LEU A C 1
ATOM 726 O O . LEU A 1 89 ? -12.118 8.975 14.822 1.00 95.88 89 LEU A O 1
ATOM 730 N N . THR A 1 90 ? -10.671 7.325 15.309 1.00 96.56 90 THR A N 1
ATOM 731 C CA . THR A 1 90 ? -10.531 7.610 16.746 1.00 96.56 90 THR A CA 1
ATOM 732 C C . THR A 1 90 ? -9.193 8.290 17.028 1.00 96.56 90 THR A C 1
ATOM 734 O O . THR A 1 90 ? -8.210 8.037 16.332 1.00 96.56 90 THR A O 1
ATOM 737 N N . ALA A 1 91 ? -9.136 9.165 18.038 1.00 96.31 91 ALA A N 1
ATOM 738 C CA . ALA A 1 91 ? -7.901 9.876 18.380 1.00 96.31 91 ALA A CA 1
ATOM 739 C C . ALA A 1 91 ? -6.783 8.906 18.801 1.00 96.31 91 ALA A C 1
ATOM 741 O O . ALA A 1 91 ? -5.649 9.038 18.344 1.00 96.31 91 ALA A O 1
ATOM 742 N N . GLU A 1 92 ? -7.131 7.900 19.608 1.00 97.25 92 GLU A N 1
ATOM 743 C CA . GLU A 1 92 ? -6.219 6.840 20.044 1.00 97.25 92 GLU A CA 1
ATOM 744 C C . GLU A 1 92 ? -5.699 6.027 18.854 1.00 97.25 92 GLU A C 1
ATOM 746 O O . GLU A 1 92 ? -4.492 5.948 18.639 1.00 97.25 92 GLU A O 1
ATOM 751 N N . GLY A 1 93 ? -6.596 5.495 18.015 1.00 97.69 93 GLY A N 1
ATOM 752 C CA . GLY A 1 93 ? -6.195 4.692 16.863 1.00 97.69 93 GLY A CA 1
ATOM 753 C C . GLY A 1 93 ? -5.393 5.483 15.827 1.00 97.69 93 GLY A C 1
ATOM 754 O O . GLY A 1 93 ? -4.450 4.945 15.245 1.00 97.69 93 GLY A O 1
ATOM 755 N N . LEU A 1 94 ? -5.702 6.768 15.621 1.00 97.25 94 LEU A N 1
ATOM 756 C CA . LEU A 1 94 ? -4.902 7.654 14.773 1.00 97.25 94 LEU A CA 1
ATOM 757 C C . LEU A 1 94 ? -3.488 7.849 15.335 1.00 97.25 94 LEU A C 1
ATOM 759 O O . LEU A 1 94 ? -2.522 7.834 14.569 1.00 97.25 94 LEU A O 1
ATOM 763 N N . GLU A 1 95 ? -3.348 8.011 16.651 1.00 97.56 95 GLU A N 1
ATOM 764 C CA . GLU A 1 95 ? -2.038 8.143 17.286 1.00 97.56 95 GLU A CA 1
ATOM 765 C C . GLU A 1 95 ? -1.235 6.841 17.193 1.00 97.56 95 GLU A C 1
ATOM 767 O O . GLU A 1 95 ? -0.073 6.867 16.788 1.00 97.56 95 GLU A O 1
ATOM 772 N N . THR A 1 96 ? -1.860 5.686 17.422 1.00 98.00 96 THR A N 1
ATOM 773 C CA . THR A 1 96 ? -1.222 4.381 17.195 1.00 98.00 96 THR A CA 1
ATOM 774 C C . THR A 1 96 ? -0.738 4.232 15.747 1.00 98.00 96 THR A C 1
ATOM 776 O O . THR A 1 96 ? 0.414 3.854 15.524 1.00 98.00 96 THR A O 1
ATOM 779 N N . ILE A 1 97 ? -1.557 4.606 14.753 1.00 97.94 97 ILE A N 1
ATOM 780 C CA . ILE A 1 97 ? -1.157 4.595 13.334 1.00 97.94 97 ILE A CA 1
ATOM 781 C C . ILE A 1 97 ? 0.052 5.505 13.095 1.00 97.94 97 ILE A C 1
ATOM 783 O O . ILE A 1 97 ? 0.979 5.106 12.390 1.00 97.94 97 ILE A O 1
ATOM 787 N N . ARG A 1 98 ? 0.095 6.706 13.687 1.00 96.62 98 ARG A N 1
ATOM 788 C CA . ARG A 1 98 ? 1.255 7.610 13.572 1.00 96.62 98 ARG A CA 1
ATOM 789 C C . ARG A 1 98 ? 2.522 6.981 14.140 1.00 96.62 98 ARG A C 1
ATOM 791 O O . ARG A 1 98 ? 3.579 7.081 13.516 1.00 96.62 98 ARG A O 1
ATOM 798 N N . GLN A 1 99 ? 2.432 6.324 15.293 1.00 97.62 99 GLN A N 1
ATOM 799 C CA . GLN A 1 99 ? 3.579 5.664 15.918 1.00 97.62 99 GLN A CA 1
ATOM 800 C C . GLN A 1 99 ? 4.069 4.458 15.106 1.00 97.62 99 GLN A C 1
ATOM 802 O O . GLN A 1 99 ? 5.279 4.256 14.983 1.00 97.62 99 GLN A O 1
ATOM 807 N N . LEU A 1 100 ? 3.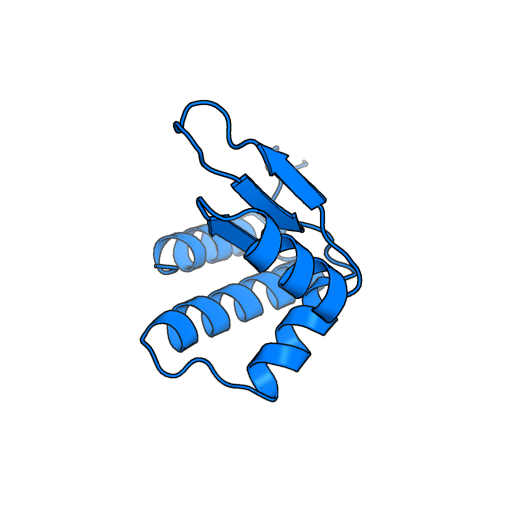160 3.689 14.498 1.00 97.06 100 LEU A N 1
ATOM 808 C CA . LEU A 1 100 ? 3.514 2.612 13.569 1.00 97.06 100 LEU A CA 1
ATOM 809 C C . LEU A 1 100 ? 4.155 3.156 12.289 1.00 97.06 100 LEU A C 1
ATOM 811 O O . LEU A 1 100 ? 5.194 2.649 11.867 1.00 97.06 100 LEU A O 1
ATOM 815 N N . ALA A 1 101 ? 3.584 4.211 11.704 1.00 96.00 101 ALA A N 1
ATOM 816 C CA . ALA A 1 101 ? 4.069 4.816 10.467 1.00 96.00 101 ALA A CA 1
ATOM 817 C C . ALA A 1 101 ? 5.507 5.341 10.598 1.00 96.00 101 ALA A C 1
ATOM 819 O O . ALA A 1 101 ? 6.303 5.154 9.683 1.00 96.00 101 ALA A O 1
ATOM 820 N N . LYS A 1 102 ? 5.883 5.903 11.757 1.00 95.94 102 LYS A N 1
ATOM 821 C CA . LYS A 1 102 ? 7.272 6.311 12.060 1.00 95.94 102 LYS A CA 1
ATOM 822 C C . LYS A 1 102 ? 8.276 5.150 12.049 1.00 95.94 102 LYS A C 1
ATOM 824 O O . LYS A 1 102 ? 9.472 5.385 11.935 1.00 95.94 102 LYS A O 1
ATOM 829 N N . LYS A 1 103 ? 7.808 3.908 12.206 1.00 94.56 103 LYS A N 1
ATOM 830 C CA . LYS A 1 103 ? 8.631 2.685 12.243 1.00 94.56 103 LYS A CA 1
ATOM 831 C C . LYS A 1 103 ? 8.639 1.931 10.905 1.00 94.56 103 LYS A C 1
ATOM 833 O O . LYS A 1 103 ? 9.164 0.813 10.844 1.00 94.56 103 LYS A O 1
ATOM 838 N N . ILE A 1 104 ? 8.014 2.488 9.865 1.00 92.69 104 ILE A N 1
ATOM 839 C CA . ILE A 1 104 ? 8.084 1.984 8.492 1.00 92.69 104 ILE A CA 1
ATOM 840 C C . ILE A 1 104 ? 9.288 2.652 7.818 1.00 92.69 104 ILE A C 1
ATOM 842 O O . ILE A 1 104 ? 9.296 3.864 7.627 1.00 92.69 104 ILE A O 1
ATOM 846 N N . ASN A 1 105 ? 10.289 1.831 7.481 1.00 66.00 105 ASN A N 1
ATOM 847 C CA . ASN A 1 105 ? 11.521 2.219 6.782 1.00 66.00 105 ASN A CA 1
ATOM 848 C C . ASN A 1 105 ? 11.405 1.993 5.273 1.00 66.00 105 ASN A C 1
ATOM 850 O O . ASN A 1 105 ? 10.997 0.863 4.884 1.00 66.00 105 ASN A O 1
#

InterPro domains:
  IPR004860 Homing endonuclease, LAGLIDADG domain [PF00961] (3-80)
  IPR027434 Homing endonuclease [G3DSA:3.10.28.10] (1-105)
  IPR027434 Homing endonuclease [SSF55608] (3-105)
  IPR051289 LAGLIDADG Homing Endonuclease [PTHR36181] (6-105)

pLDDT: mean 95.64, std 5.44, range [59.69, 98.31]

Foldseek 3Di:
DFPPDDDFQKDKDKDLDVVVLVVVCVVLVDFDWDADPPDPSMIMTMDRDLVSVVSVVVVCVVVPDPDCQNVLVVLSVVLSVCVVVVLCRDPVSVVVNVVSNVVRD

Sequence (105 aa):
MALGFRVLLRFILDQNDKSALTTIQNLFGFGGISFRSGTANCWRYETSSLKKIPLIINYFNKFPLKTKKQNSFNKWCEIYSMMLDGKHLTAEGLETIRQLAKKIN

Organism: Serendipita indica (strain DSM 11827) (NCBI:txid1109443)

Radius of gyration: 15.13 Å; chains: 1; bounding box: 32×33×39 Å

Secondary structure (DSSP, 8-state):
---S------EEEEES-HHHHHHHHHHHT--EEEE-TTSTT-EEEEE--TTTHHHHHHHHHHS---STHHHHHHHHHHHHHHHHTTGGGSHHHHHHHHHHHTT--